Protein AF-A0A6M0CB52-F1 (afdb_monomer)

Structure (mmCIF, N/CA/C/O backbone):
data_AF-A0A6M0CB52-F1
#
_entry.id   AF-A0A6M0CB52-F1
#
loop_
_atom_site.group_PDB
_atom_site.id
_atom_site.type_symbol
_atom_site.label_atom_id
_atom_site.label_alt_id
_atom_site.label_comp_id
_atom_site.label_asym_id
_atom_site.label_entity_id
_atom_site.label_seq_id
_atom_site.pdbx_PDB_ins_code
_atom_site.Cartn_x
_atom_site.Cartn_y
_atom_site.Cartn_z
_atom_site.occupancy
_atom_site.B_iso_or_equiv
_atom_site.auth_seq_id
_atom_site.auth_comp_id
_atom_site.auth_asym_id
_atom_site.auth_atom_id
_atom_site.pdbx_PDB_model_num
ATOM 1 N N . MET A 1 1 ? 9.359 -29.214 10.554 1.00 51.44 1 MET A N 1
ATOM 2 C CA . MET A 1 1 ? 10.106 -28.777 11.755 1.00 51.44 1 MET A CA 1
ATOM 3 C C . MET A 1 1 ? 11.095 -29.861 12.142 1.00 51.44 1 MET A C 1
ATOM 5 O O . MET A 1 1 ? 10.697 -31.019 12.168 1.00 51.44 1 MET A O 1
ATOM 9 N N . PRO A 1 2 ? 12.360 -29.497 12.386 1.00 36.41 2 PRO A N 1
ATOM 10 C CA . PRO A 1 2 ? 12.958 -29.864 13.670 1.00 36.41 2 PRO A CA 1
ATOM 11 C C . PRO A 1 2 ? 13.753 -28.711 14.309 1.00 36.41 2 PRO A C 1
ATOM 13 O O . PRO A 1 2 ? 14.314 -27.859 13.624 1.00 36.41 2 PRO A O 1
ATOM 16 N N . LEU A 1 3 ? 13.776 -28.716 15.642 1.00 35.88 3 LEU A N 1
ATOM 17 C CA . LEU A 1 3 ? 14.637 -27.910 16.503 1.00 35.88 3 LEU A CA 1
ATOM 18 C C . LEU A 1 3 ? 15.949 -28.692 16.691 1.00 35.88 3 LEU A C 1
ATOM 20 O O . LEU A 1 3 ? 15.897 -29.857 17.081 1.00 35.88 3 LEU A O 1
ATOM 24 N N . LEU A 1 4 ? 17.106 -28.089 16.411 1.00 29.98 4 LEU A N 1
ATOM 25 C CA . LEU A 1 4 ? 18.412 -28.702 16.672 1.00 29.98 4 LEU A CA 1
ATOM 26 C C . LEU A 1 4 ? 19.111 -27.900 17.776 1.00 29.98 4 LEU A C 1
ATOM 28 O O . LEU A 1 4 ? 19.517 -26.763 17.550 1.00 29.98 4 LEU A O 1
ATOM 32 N N . GLN A 1 5 ? 19.227 -28.481 18.971 1.00 40.03 5 GLN A N 1
ATOM 33 C CA . GLN A 1 5 ? 20.201 -28.037 19.968 1.00 40.03 5 GLN A CA 1
ATOM 34 C C . GLN A 1 5 ? 21.553 -28.668 19.633 1.00 40.03 5 GLN A C 1
ATOM 36 O O . GLN A 1 5 ? 21.628 -29.872 19.389 1.00 40.03 5 GLN A O 1
ATOM 41 N N . LEU A 1 6 ? 22.614 -27.864 19.641 1.00 36.75 6 LEU A N 1
ATOM 42 C CA . LEU A 1 6 ? 23.997 -28.332 19.597 1.00 36.75 6 LEU A CA 1
ATOM 43 C C . LEU A 1 6 ? 24.850 -27.577 20.630 1.00 36.75 6 LEU A C 1
ATOM 45 O O . LEU A 1 6 ? 24.461 -26.480 21.044 1.00 36.75 6 LEU A O 1
ATOM 49 N N . PRO A 1 7 ? 25.977 -28.177 21.060 1.00 38.31 7 PRO A N 1
ATOM 50 C CA . PRO A 1 7 ? 26.740 -27.761 22.226 1.00 38.31 7 PRO A CA 1
ATOM 51 C C . PRO A 1 7 ? 27.642 -26.564 21.926 1.00 38.31 7 PRO A C 1
ATOM 53 O O . PRO A 1 7 ? 28.215 -26.445 20.846 1.00 38.31 7 PRO A O 1
ATOM 56 N N . ASP A 1 8 ? 27.772 -25.725 22.945 1.00 46.56 8 ASP A N 1
ATOM 57 C CA . ASP A 1 8 ? 28.920 -24.892 23.281 1.00 46.56 8 ASP A CA 1
ATOM 58 C C . ASP A 1 8 ? 29.492 -24.011 22.157 1.00 46.56 8 ASP A C 1
ATOM 60 O O . ASP A 1 8 ? 30.544 -24.257 21.571 1.00 46.56 8 ASP A O 1
ATOM 64 N N . GLY A 1 9 ? 28.846 -22.853 21.997 1.00 49.16 9 GLY A N 1
ATOM 65 C CA . GLY A 1 9 ? 29.596 -21.621 22.225 1.00 49.16 9 GLY A CA 1
ATOM 66 C C . GLY A 1 9 ? 30.082 -20.823 21.023 1.00 49.16 9 GLY A C 1
ATOM 67 O O . GLY A 1 9 ? 31.164 -20.281 21.135 1.00 49.16 9 GLY A O 1
ATOM 68 N N . TRP A 1 10 ? 29.299 -20.640 19.952 1.00 30.06 10 TRP A N 1
ATOM 69 C CA . TRP A 1 10 ? 29.433 -19.471 19.056 1.00 30.06 10 TRP A CA 1
ATOM 70 C C . TRP A 1 10 ? 28.062 -19.083 18.475 1.00 30.06 10 TRP A C 1
ATOM 72 O O . TRP A 1 10 ? 27.521 -19.770 17.612 1.00 30.06 10 TRP A O 1
ATOM 82 N N . TYR A 1 11 ? 27.484 -17.970 18.940 1.00 44.16 11 TYR A N 1
ATOM 83 C CA . TYR A 1 11 ? 26.266 -17.391 18.365 1.00 44.16 11 TYR A CA 1
ATOM 84 C C . TYR A 1 11 ? 26.632 -16.406 17.246 1.00 44.16 11 TYR A C 1
ATOM 86 O O . TYR A 1 11 ? 27.053 -15.285 17.509 1.00 44.16 11 TYR A O 1
ATOM 94 N N . SER A 1 12 ? 26.419 -16.799 15.992 1.00 37.31 12 SER A N 1
ATOM 95 C CA . SER A 1 12 ? 26.022 -15.870 14.926 1.00 37.31 12 SER A CA 1
ATOM 96 C C . SER A 1 12 ? 25.183 -16.639 13.911 1.00 37.31 12 SER A C 1
ATOM 98 O O . SER A 1 12 ? 25.670 -17.187 12.922 1.00 37.31 12 SER A O 1
ATOM 100 N N . GLY A 1 13 ? 23.895 -16.771 14.223 1.00 34.88 13 GLY A N 1
ATOM 101 C CA . GLY A 1 13 ? 22.924 -17.383 13.330 1.00 34.88 13 GLY A CA 1
ATOM 102 C C . GLY A 1 13 ? 22.550 -16.414 12.216 1.00 34.88 13 GLY A C 1
ATOM 103 O O . GLY A 1 13 ? 21.538 -15.729 12.315 1.00 34.88 13 GLY A O 1
ATOM 104 N N . HIS A 1 14 ? 23.322 -16.361 11.131 1.00 40.50 14 HIS A N 1
ATOM 105 C CA . HIS A 1 14 ? 22.800 -15.804 9.884 1.00 40.50 14 HIS A CA 1
ATOM 106 C C . HIS A 1 14 ? 21.899 -16.850 9.227 1.00 40.50 14 HIS A C 1
ATOM 108 O O . HIS A 1 14 ? 22.333 -17.692 8.439 1.00 40.50 14 HIS A O 1
ATOM 114 N N . LEU A 1 15 ? 20.616 -16.799 9.578 1.00 32.97 15 LEU A N 1
ATOM 115 C CA . LEU A 1 15 ? 19.563 -17.552 8.913 1.00 32.97 15 LEU A CA 1
ATOM 116 C C . LEU A 1 15 ? 19.430 -16.997 7.487 1.00 32.97 15 LEU A C 1
ATOM 118 O O . LEU A 1 15 ? 18.780 -15.983 7.251 1.00 32.97 15 LEU A O 1
ATOM 122 N N . THR A 1 16 ? 20.112 -17.615 6.522 1.00 39.81 16 THR A N 1
ATOM 123 C CA . THR A 1 16 ? 20.001 -17.204 5.117 1.00 39.81 16 THR A CA 1
ATOM 124 C C . THR A 1 16 ? 18.733 -17.825 4.545 1.00 39.81 16 THR A C 1
ATOM 126 O O . THR A 1 16 ? 18.764 -18.903 3.949 1.00 39.81 16 THR A O 1
ATOM 129 N N . LEU A 1 17 ? 17.595 -17.158 4.740 1.00 46.47 17 LEU A N 1
ATOM 130 C CA . LEU A 1 17 ? 16.371 -17.491 4.023 1.00 46.47 17 LEU A CA 1
ATOM 131 C C . LEU A 1 17 ? 16.601 -17.195 2.535 1.00 46.47 17 LEU A C 1
ATOM 133 O O . LEU A 1 17 ? 16.480 -16.061 2.079 1.00 46.47 17 LEU A O 1
ATOM 137 N N . ARG A 1 18 ? 16.955 -18.219 1.753 1.00 45.06 18 ARG A N 1
ATOM 138 C CA . ARG A 1 18 ? 16.982 -18.120 0.290 1.00 45.06 18 ARG A CA 1
ATOM 139 C C . ARG A 1 18 ? 15.547 -18.138 -0.232 1.00 45.06 18 ARG A C 1
ATOM 141 O O . ARG A 1 18 ? 15.071 -19.174 -0.695 1.00 45.06 18 ARG A O 1
ATOM 148 N N . GLN A 1 19 ? 14.853 -17.002 -0.168 1.00 51.06 19 GLN A N 1
ATOM 149 C CA . GLN A 1 19 ? 13.627 -16.821 -0.943 1.00 51.06 19 GLN A CA 1
ATOM 150 C C . GLN A 1 19 ? 13.994 -16.950 -2.429 1.00 51.06 19 GLN A C 1
ATOM 152 O O . GLN A 1 19 ? 14.682 -16.106 -2.994 1.00 51.06 19 GLN A O 1
ATOM 157 N N . ARG A 1 20 ? 13.602 -18.066 -3.057 1.00 53.78 20 ARG A N 1
ATOM 158 C CA . ARG A 1 20 ? 13.836 -18.317 -4.492 1.00 53.78 20 ARG A CA 1
ATOM 159 C C . ARG A 1 20 ? 12.941 -17.457 -5.395 1.00 53.78 20 ARG A C 1
ATOM 161 O O . ARG A 1 20 ? 13.192 -17.390 -6.596 1.00 53.78 20 ARG A O 1
ATOM 168 N N . LEU A 1 21 ? 11.912 -16.821 -4.834 1.00 63.56 21 LEU A N 1
ATOM 169 C CA . LEU A 1 21 ? 10.958 -15.974 -5.543 1.00 63.56 21 LEU A CA 1
ATOM 170 C C . LEU A 1 21 ? 11.166 -14.520 -5.121 1.00 63.56 21 LEU A C 1
ATOM 172 O O . LEU A 1 21 ? 11.221 -14.221 -3.932 1.00 63.56 21 LEU A O 1
ATOM 176 N N . ALA A 1 22 ? 11.2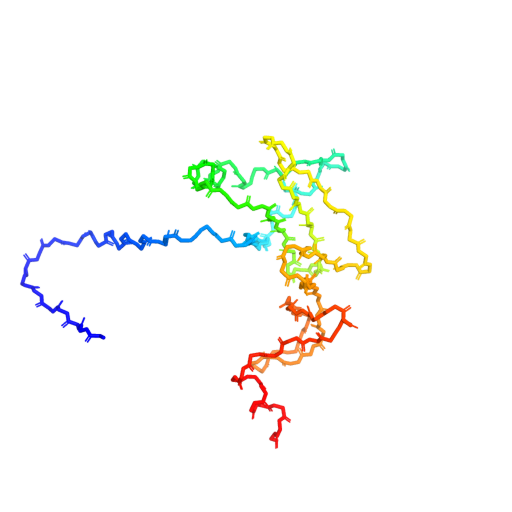94 -13.629 -6.102 1.00 71.19 22 ALA A N 1
ATOM 177 C CA . ALA A 1 22 ? 11.305 -12.200 -5.834 1.00 71.19 22 ALA A CA 1
ATOM 178 C C . ALA A 1 22 ? 9.915 -11.766 -5.345 1.00 71.19 22 ALA A C 1
ATOM 180 O O . ALA A 1 22 ? 8.918 -12.227 -5.911 1.00 71.19 22 ALA A O 1
ATOM 181 N N . PRO A 1 23 ? 9.826 -10.890 -4.332 1.00 79.38 23 PRO A N 1
ATOM 182 C CA . PRO A 1 23 ? 8.538 -10.443 -3.837 1.00 79.38 23 PRO A CA 1
ATOM 183 C C . PRO A 1 23 ? 7.798 -9.631 -4.906 1.00 79.38 23 PRO A C 1
ATOM 185 O O . PRO A 1 23 ? 8.397 -8.882 -5.684 1.00 79.38 23 PRO A O 1
ATOM 188 N N . LEU A 1 24 ? 6.472 -9.777 -4.924 1.00 83.06 24 LEU A N 1
ATOM 189 C CA . LEU A 1 24 ? 5.571 -9.040 -5.813 1.00 83.06 24 LEU A CA 1
ATOM 190 C C . LEU A 1 24 ? 5.630 -7.524 -5.562 1.00 83.06 24 LEU A C 1
ATOM 192 O O . LEU A 1 24 ? 5.608 -6.724 -6.506 1.00 83.06 24 LEU A O 1
ATOM 196 N N . ILE A 1 25 ? 5.700 -7.150 -4.285 1.00 85.44 25 ILE A N 1
ATOM 197 C CA . ILE A 1 25 ? 5.752 -5.779 -3.789 1.00 85.44 25 ILE A CA 1
ATOM 198 C C . ILE A 1 25 ? 6.611 -5.716 -2.525 1.00 85.44 25 ILE A C 1
ATOM 200 O O . ILE A 1 25 ? 6.659 -6.670 -1.750 1.00 85.44 25 ILE A O 1
ATOM 204 N N . VAL A 1 26 ? 7.269 -4.581 -2.313 1.00 84.88 26 VAL A N 1
ATOM 205 C CA . VAL A 1 26 ? 7.862 -4.202 -1.025 1.00 84.88 26 VAL A CA 1
ATOM 206 C C . VAL A 1 26 ? 7.085 -3.006 -0.479 1.00 84.88 26 VAL A C 1
ATOM 208 O O . VAL A 1 26 ? 6.820 -2.064 -1.224 1.00 84.88 26 VAL A O 1
ATOM 211 N N . ILE A 1 27 ? 6.709 -3.052 0.799 1.00 86.38 27 ILE A N 1
ATOM 212 C CA . ILE A 1 27 ? 5.971 -1.982 1.481 1.00 86.38 27 ILE A CA 1
ATOM 213 C C . ILE A 1 27 ? 6.829 -1.480 2.641 1.00 86.38 27 ILE A C 1
ATOM 215 O O . ILE A 1 27 ? 7.248 -2.272 3.485 1.00 86.38 27 ILE A O 1
ATOM 219 N N . GLU A 1 28 ? 7.100 -0.180 2.670 1.00 83.06 28 GLU A N 1
ATOM 220 C CA . GLU A 1 28 ? 7.837 0.494 3.739 1.00 83.06 28 GLU A CA 1
ATOM 221 C C . GLU A 1 28 ? 6.870 1.321 4.591 1.00 83.06 28 GLU A C 1
ATOM 223 O O . GLU A 1 28 ? 6.043 2.064 4.062 1.00 83.06 28 GLU A O 1
ATOM 228 N N . PHE A 1 29 ? 6.955 1.170 5.911 1.00 83.00 29 PHE A N 1
ATOM 229 C CA . PHE A 1 29 ? 6.128 1.902 6.867 1.00 83.00 29 PHE A CA 1
ATOM 230 C C . PHE A 1 29 ? 6.926 3.080 7.404 1.00 83.00 29 PHE A C 1
ATOM 232 O O . PHE A 1 29 ? 8.034 2.879 7.898 1.00 83.00 29 PHE A O 1
ATOM 239 N N . LEU A 1 30 ? 6.361 4.285 7.326 1.00 79.06 30 LEU A N 1
ATOM 240 C CA . LEU A 1 30 ? 6.980 5.458 7.933 1.00 79.06 30 LEU A CA 1
ATOM 241 C C . LEU A 1 30 ? 6.853 5.391 9.449 1.00 79.06 30 LEU A C 1
ATOM 243 O O . LEU A 1 30 ? 5.750 5.219 9.976 1.00 79.06 30 LEU A O 1
ATOM 247 N N . PHE A 1 31 ? 7.966 5.580 10.146 1.00 68.25 31 PHE A N 1
ATOM 248 C CA . PHE A 1 31 ? 7.936 5.827 11.579 1.00 68.25 31 PHE A CA 1
ATOM 249 C C . PHE A 1 31 ? 7.754 7.328 11.863 1.00 68.25 31 PHE A C 1
ATOM 251 O O . PHE A 1 31 ? 8.169 8.168 11.054 1.00 68.25 31 PHE A O 1
ATOM 258 N N . PRO A 1 32 ? 7.143 7.697 13.006 1.00 64.50 32 PRO A N 1
ATOM 259 C CA . PRO A 1 32 ? 6.992 9.097 13.397 1.00 64.50 32 PRO A CA 1
ATOM 260 C C . PRO A 1 32 ? 8.331 9.846 13.331 1.00 64.50 32 PRO A C 1
ATOM 262 O O . PRO A 1 32 ? 9.326 9.391 13.899 1.00 64.50 32 PRO A O 1
ATOM 265 N N . GLY A 1 33 ? 8.368 10.984 12.631 1.00 61.25 33 GLY A N 1
ATOM 266 C CA . GLY A 1 33 ? 9.591 11.767 12.415 1.00 61.25 33 GLY A CA 1
ATOM 267 C C . GLY A 1 33 ? 10.365 11.449 11.126 1.00 61.25 33 GLY A C 1
ATOM 268 O O . GLY A 1 33 ? 11.216 12.247 10.730 1.00 61.25 33 GLY A O 1
ATOM 269 N N . GLU A 1 34 ? 10.052 10.361 10.413 1.00 61.06 34 GLU A N 1
ATOM 270 C CA . GLU A 1 34 ? 10.599 10.087 9.068 1.00 61.06 34 GLU A CA 1
ATOM 271 C C . GLU A 1 34 ? 9.822 10.805 7.949 1.00 61.06 34 GLU A C 1
ATOM 273 O O . GLU A 1 34 ? 10.315 10.946 6.824 1.00 61.06 34 GLU A O 1
ATOM 278 N N . GLU A 1 35 ? 8.634 11.324 8.275 1.00 56.34 35 GLU A N 1
ATOM 279 C CA . GLU A 1 35 ? 7.698 11.987 7.357 1.00 56.34 35 GLU A CA 1
ATOM 280 C C . GLU A 1 35 ? 8.373 13.139 6.591 1.00 56.34 35 GLU A C 1
ATOM 282 O O . GLU A 1 35 ? 8.273 13.246 5.365 1.00 56.34 35 GLU A O 1
ATOM 287 N N . TYR A 1 36 ? 9.157 13.953 7.305 1.00 47.88 36 TYR A N 1
ATOM 288 C CA . TYR A 1 36 ? 9.850 15.117 6.752 1.00 47.88 36 TYR A CA 1
ATOM 289 C C . TYR A 1 36 ? 11.074 14.768 5.896 1.00 47.88 36 TYR A C 1
ATOM 291 O O . TYR A 1 36 ? 11.484 15.575 5.063 1.00 47.88 36 TYR A O 1
ATOM 299 N N . SER A 1 37 ? 11.682 13.594 6.053 1.00 53.88 37 SER A N 1
ATOM 300 C CA . SER A 1 37 ? 12.862 13.239 5.251 1.00 53.88 37 SER A CA 1
ATOM 301 C C . SER A 1 37 ? 12.469 12.636 3.900 1.00 53.88 37 SER A C 1
ATOM 303 O O . SER A 1 37 ? 13.189 12.795 2.912 1.00 53.88 37 SER A O 1
ATOM 305 N N . LEU A 1 38 ? 11.301 11.983 3.841 1.00 52.19 38 LEU A N 1
ATOM 306 C CA . LEU A 1 38 ? 10.849 11.180 2.702 1.00 52.19 38 LEU A CA 1
ATOM 307 C C . LEU A 1 38 ? 9.819 11.878 1.801 1.00 52.19 38 LEU A C 1
ATOM 309 O O . LEU A 1 38 ? 9.815 11.623 0.594 1.00 52.19 38 LEU A O 1
ATOM 313 N N . LEU A 1 39 ? 8.989 12.775 2.349 1.00 53.81 39 LEU A N 1
ATOM 314 C CA . LEU A 1 39 ? 7.890 13.426 1.614 1.00 53.81 39 LEU A CA 1
ATOM 315 C C . LEU A 1 39 ? 8.163 14.894 1.236 1.00 53.81 39 LEU A C 1
ATOM 317 O O . LEU A 1 39 ? 7.487 15.442 0.368 1.00 53.81 39 LEU A O 1
ATOM 321 N N . SER A 1 40 ? 9.192 15.527 1.807 1.00 48.09 40 SER A N 1
ATOM 322 C CA . SER A 1 40 ? 9.446 16.977 1.682 1.00 48.09 40 SER A CA 1
ATOM 323 C C . SER A 1 40 ? 9.978 17.473 0.333 1.00 48.09 40 SER A C 1
ATOM 325 O O . SER A 1 40 ? 10.405 18.625 0.241 1.00 48.09 40 SER A O 1
ATOM 327 N N . LYS A 1 41 ? 9.971 16.668 -0.737 1.00 52.19 41 LYS A N 1
ATOM 328 C CA . LYS A 1 41 ? 10.184 17.215 -2.089 1.00 52.19 41 LYS A CA 1
ATOM 329 C C . LYS A 1 41 ? 8.914 17.019 -2.915 1.00 52.19 41 LYS A C 1
ATOM 331 O O . LYS A 1 41 ? 8.672 15.911 -3.391 1.00 52.19 41 LYS A O 1
ATOM 336 N N . PRO A 1 42 ? 8.130 18.087 -3.154 1.00 42.16 42 PRO A N 1
ATOM 337 C CA . PRO A 1 42 ? 6.852 17.992 -3.863 1.00 42.16 42 PRO A CA 1
ATOM 338 C C . PRO A 1 42 ? 6.971 17.446 -5.301 1.00 42.16 42 PRO A C 1
ATOM 340 O O . PRO A 1 42 ? 5.996 16.942 -5.839 1.00 42.16 42 PRO A O 1
ATOM 343 N N . ASN A 1 43 ? 8.176 17.437 -5.890 1.00 47.09 43 ASN A N 1
ATOM 344 C CA . ASN A 1 43 ? 8.460 16.875 -7.220 1.00 47.09 43 ASN A CA 1
ATOM 345 C C . ASN A 1 43 ? 9.255 15.559 -7.199 1.00 47.09 43 ASN A C 1
ATOM 347 O O . ASN A 1 43 ? 9.913 15.206 -8.184 1.00 47.09 43 ASN A O 1
ATOM 351 N N . GLN A 1 44 ? 9.255 14.817 -6.089 1.00 54.53 44 GLN A N 1
ATOM 352 C CA . GLN A 1 44 ? 10.006 13.570 -6.043 1.00 54.53 44 GLN A CA 1
ATOM 353 C C . GLN A 1 44 ? 9.308 12.414 -6.752 1.00 54.53 44 GLN A C 1
ATOM 355 O O . GLN A 1 44 ? 8.490 11.684 -6.200 1.00 54.53 44 GLN A O 1
ATOM 360 N N . GLN A 1 45 ? 9.745 12.194 -7.987 1.00 52.31 45 GLN A N 1
ATOM 361 C CA . GLN A 1 45 ? 9.427 11.008 -8.784 1.00 52.31 45 GLN A CA 1
ATOM 362 C C . GLN A 1 45 ? 10.104 9.733 -8.249 1.00 52.31 45 GLN A C 1
ATOM 364 O O . GLN A 1 45 ? 9.828 8.639 -8.730 1.00 52.31 45 GLN A O 1
ATOM 369 N N . GLN A 1 46 ? 11.005 9.873 -7.270 1.00 54.78 46 GLN A N 1
ATOM 370 C CA . GLN A 1 46 ? 11.800 8.797 -6.686 1.00 54.78 46 GLN A CA 1
ATOM 371 C C . GLN A 1 46 ? 11.770 8.894 -5.160 1.00 54.78 46 GLN A C 1
ATOM 373 O O . GLN A 1 46 ? 11.878 10.006 -4.638 1.00 54.78 46 GLN A O 1
ATOM 378 N N . PRO A 1 47 ? 11.698 7.772 -4.436 1.00 52.75 47 PRO A N 1
ATOM 379 C CA . PRO A 1 47 ? 11.670 7.791 -2.974 1.00 52.75 47 PRO A CA 1
ATOM 380 C C . PRO A 1 47 ? 12.975 8.376 -2.379 1.00 52.75 47 PRO A C 1
ATOM 382 O O . PRO A 1 47 ? 14.068 8.077 -2.876 1.00 52.75 47 PRO A O 1
ATOM 385 N N . VAL A 1 48 ? 12.879 9.260 -1.363 1.00 49.62 48 VAL A N 1
ATOM 386 C CA . VAL A 1 48 ? 14.061 9.775 -0.623 1.00 49.62 48 VAL A CA 1
ATOM 387 C C . VAL A 1 48 ? 14.571 8.710 0.351 1.00 49.62 48 VAL A C 1
ATOM 389 O O . VAL A 1 48 ? 14.017 7.640 0.541 1.00 49.62 48 VAL A O 1
ATOM 392 N N . VAL A 1 49 ? 15.698 9.036 0.942 1.00 48.28 49 VAL A N 1
ATOM 393 C CA . VAL A 1 49 ? 16.659 8.287 1.729 1.00 48.28 49 VAL A CA 1
ATOM 394 C C . VAL A 1 49 ? 16.114 7.773 3.078 1.00 48.28 49 VAL A C 1
ATOM 396 O O . VAL A 1 49 ? 16.415 8.313 4.128 1.00 48.28 49 VAL A O 1
ATOM 399 N N . GLY A 1 50 ? 15.353 6.686 3.029 1.00 46.00 50 GLY A N 1
ATOM 400 C CA . GLY A 1 50 ? 15.575 5.421 3.769 1.00 46.00 50 GLY A CA 1
ATOM 401 C C . GLY A 1 50 ? 15.911 4.293 2.776 1.00 46.00 50 GLY A C 1
ATOM 402 O O . GLY A 1 50 ? 16.659 3.344 3.033 1.00 46.00 50 GLY A O 1
ATOM 403 N N . VAL A 1 51 ? 15.515 4.555 1.528 1.00 46.56 51 VAL A N 1
ATOM 404 C CA . VAL A 1 51 ? 15.738 3.765 0.338 1.00 46.56 51 VAL A CA 1
ATOM 405 C C . VAL A 1 51 ? 17.200 3.549 -0.015 1.00 46.56 51 VAL A C 1
ATOM 407 O O . VAL A 1 51 ? 17.429 2.595 -0.702 1.00 46.56 51 VAL A O 1
ATOM 410 N N . GLN A 1 52 ? 18.244 4.272 0.404 1.00 44.75 52 GLN A N 1
ATOM 411 C CA . GLN A 1 52 ? 19.605 3.898 -0.069 1.00 44.75 52 GLN A CA 1
ATOM 412 C C . GLN A 1 52 ? 20.136 2.589 0.547 1.00 44.75 52 GLN A C 1
ATOM 414 O O . GLN A 1 52 ? 20.829 1.827 -0.132 1.00 44.75 52 GLN A O 1
ATOM 419 N N . THR A 1 53 ? 19.765 2.287 1.793 1.00 44.59 53 THR A N 1
ATOM 420 C CA . THR A 1 53 ? 20.094 1.015 2.459 1.00 44.59 53 THR A CA 1
ATOM 421 C C . THR A 1 53 ? 19.223 -0.112 1.909 1.00 44.59 53 THR A C 1
ATOM 423 O O . THR A 1 53 ? 19.740 -1.149 1.501 1.00 44.59 53 THR A O 1
ATOM 426 N N . VAL A 1 54 ? 17.919 0.137 1.771 1.00 48.22 54 VAL A N 1
ATOM 427 C CA . VAL A 1 54 ? 16.945 -0.776 1.149 1.00 48.22 54 VAL A CA 1
ATOM 428 C C . VAL A 1 54 ? 17.284 -0.999 -0.332 1.00 48.22 54 VAL A C 1
ATOM 430 O O . VAL A 1 54 ? 17.377 -2.122 -0.783 1.00 48.22 54 VAL A O 1
ATOM 433 N N . LYS A 1 55 ? 17.620 0.029 -1.101 1.00 47.31 55 LYS A N 1
ATOM 434 C CA . LYS A 1 55 ? 18.047 -0.018 -2.510 1.00 47.31 55 LYS A CA 1
ATOM 435 C C . LYS A 1 55 ? 19.371 -0.747 -2.664 1.00 47.31 55 LYS A C 1
ATOM 437 O O . LYS A 1 55 ? 19.463 -1.534 -3.587 1.00 47.31 55 LYS A O 1
ATOM 442 N N . LYS A 1 56 ? 20.352 -0.617 -1.762 1.00 51.03 56 LYS A N 1
ATOM 443 C CA . LYS A 1 56 ? 21.525 -1.519 -1.766 1.00 51.03 56 LYS A CA 1
ATOM 444 C C . LYS A 1 56 ? 21.143 -2.983 -1.506 1.00 51.03 56 LYS A C 1
ATOM 446 O O . LYS A 1 56 ? 21.739 -3.871 -2.109 1.00 51.03 56 LYS A O 1
ATOM 451 N N . ILE A 1 57 ? 20.160 -3.230 -0.638 1.00 50.31 57 ILE A N 1
ATOM 452 C CA . ILE A 1 57 ? 19.679 -4.575 -0.281 1.00 50.31 57 ILE A CA 1
ATOM 453 C C . ILE A 1 57 ? 18.754 -5.177 -1.359 1.00 50.31 57 ILE A C 1
ATOM 455 O O . ILE A 1 57 ? 18.767 -6.386 -1.544 1.00 50.31 57 ILE A O 1
ATOM 459 N N . TYR A 1 58 ? 17.995 -4.368 -2.105 1.00 50.81 58 TYR A N 1
ATOM 460 C CA . TYR A 1 58 ? 16.990 -4.810 -3.082 1.00 50.81 58 TYR A CA 1
ATOM 461 C C . TYR A 1 58 ? 17.386 -4.560 -4.545 1.00 50.81 58 TYR A C 1
ATOM 463 O O . TYR A 1 58 ? 16.841 -5.219 -5.421 1.00 50.81 58 TYR A O 1
ATOM 471 N N . GLN A 1 59 ? 18.373 -3.708 -4.859 1.00 47.28 59 GLN A N 1
ATOM 472 C CA . GLN A 1 59 ? 19.002 -3.696 -6.196 1.00 47.28 59 GLN A CA 1
ATOM 473 C C . GLN A 1 59 ? 19.694 -5.029 -6.499 1.00 47.28 59 GLN A C 1
ATOM 475 O O . GLN A 1 59 ? 19.825 -5.401 -7.661 1.00 47.28 59 GLN A O 1
ATOM 480 N N . SER A 1 60 ? 20.115 -5.757 -5.462 1.00 51.34 60 SER A N 1
ATOM 481 C CA . SER A 1 60 ? 20.647 -7.117 -5.563 1.00 51.34 60 SER A CA 1
ATOM 482 C C . SER A 1 60 ? 19.561 -8.202 -5.540 1.00 51.34 60 SER A C 1
ATOM 484 O O . SER A 1 60 ? 19.887 -9.371 -5.743 1.00 51.34 60 SER A O 1
ATOM 486 N N . VAL A 1 61 ? 18.282 -7.837 -5.351 1.00 54.97 61 VAL A N 1
ATOM 487 C CA . VAL A 1 61 ? 17.125 -8.734 -5.487 1.00 54.97 61 VAL A CA 1
ATOM 488 C C . VAL A 1 61 ? 16.532 -8.527 -6.882 1.00 54.97 61 VAL A C 1
ATOM 490 O O . VAL A 1 61 ? 15.707 -7.633 -7.092 1.00 54.97 61 VAL A O 1
ATOM 493 N N . PRO A 1 62 ? 16.944 -9.319 -7.884 1.00 54.72 62 PRO A N 1
ATOM 494 C CA . PRO A 1 62 ? 16.386 -9.190 -9.216 1.00 54.72 62 PRO A CA 1
ATOM 495 C C . PRO A 1 62 ? 14.876 -9.456 -9.140 1.00 54.72 62 PRO A C 1
ATOM 497 O O . PRO A 1 62 ? 14.482 -10.549 -8.741 1.00 54.72 62 PRO A O 1
ATOM 500 N N . ARG A 1 63 ? 14.059 -8.495 -9.608 1.00 70.19 63 ARG A N 1
ATOM 501 C CA . ARG A 1 63 ? 12.635 -8.626 -10.024 1.00 70.19 63 ARG A CA 1
ATOM 502 C C . ARG A 1 63 ? 11.536 -8.030 -9.124 1.00 70.19 63 ARG A C 1
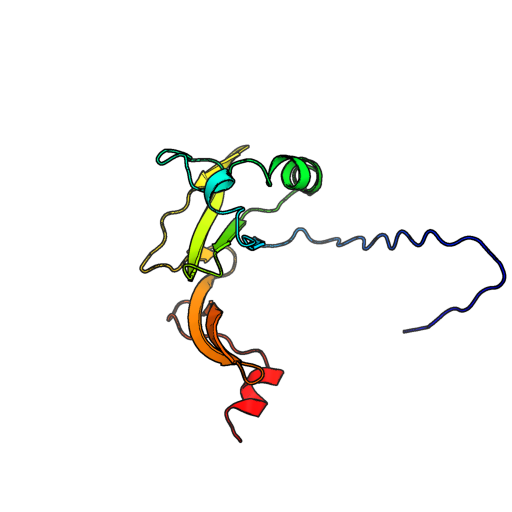ATOM 504 O O . ARG A 1 63 ? 10.370 -8.246 -9.451 1.00 70.19 63 ARG A O 1
ATOM 511 N N . VAL A 1 64 ? 11.825 -7.233 -8.091 1.00 76.44 64 VAL A N 1
ATOM 512 C CA . VAL A 1 64 ? 10.744 -6.472 -7.419 1.00 76.44 64 VAL A CA 1
ATOM 513 C C . VAL A 1 64 ? 10.216 -5.390 -8.363 1.00 76.44 64 VAL A C 1
ATOM 515 O O . VAL A 1 64 ? 10.966 -4.511 -8.783 1.00 76.44 64 VAL A O 1
ATOM 518 N N . ARG A 1 65 ? 8.931 -5.465 -8.728 1.00 84.62 65 ARG A N 1
ATOM 519 C CA . ARG A 1 65 ? 8.316 -4.542 -9.701 1.00 84.62 65 ARG A CA 1
ATOM 520 C C . ARG A 1 65 ? 7.497 -3.432 -9.061 1.00 84.62 65 ARG A C 1
ATOM 522 O O . ARG A 1 65 ? 7.349 -2.386 -9.685 1.00 84.62 65 ARG A O 1
ATOM 529 N N . ASN A 1 66 ? 6.986 -3.646 -7.853 1.00 86.50 66 ASN A N 1
ATOM 530 C CA . ASN A 1 66 ? 6.135 -2.694 -7.151 1.00 86.50 66 ASN A CA 1
ATOM 531 C C . ASN A 1 66 ? 6.768 -2.327 -5.811 1.00 86.50 66 ASN A C 1
ATOM 533 O O . ASN A 1 66 ? 7.355 -3.174 -5.138 1.00 86.50 66 ASN A O 1
ATOM 537 N N . TYR A 1 67 ? 6.638 -1.067 -5.429 1.00 86.00 67 TYR A N 1
ATOM 538 C CA . TYR A 1 67 ? 7.108 -0.559 -4.152 1.00 86.00 67 TYR A CA 1
ATOM 539 C C . TYR A 1 67 ? 6.086 0.443 -3.624 1.00 86.00 67 TYR A C 1
ATOM 541 O O . TYR A 1 67 ? 5.575 1.255 -4.395 1.00 86.00 67 TYR A O 1
ATOM 549 N N . ALA A 1 68 ? 5.773 0.380 -2.337 1.00 87.69 68 ALA A N 1
ATOM 550 C CA . ALA A 1 68 ? 4.858 1.310 -1.698 1.00 87.69 68 ALA A CA 1
ATOM 551 C C . ALA A 1 68 ? 5.451 1.845 -0.397 1.00 87.69 68 ALA A C 1
ATOM 553 O O . ALA A 1 68 ? 6.177 1.144 0.303 1.00 87.69 68 ALA A O 1
ATOM 554 N N . ILE A 1 69 ? 5.108 3.085 -0.078 1.00 85.12 69 ILE A N 1
ATOM 555 C CA . ILE A 1 69 ? 5.348 3.691 1.229 1.00 85.12 69 ILE A CA 1
ATOM 556 C C . ILE A 1 69 ? 3.980 3.935 1.853 1.00 85.12 69 ILE A C 1
ATOM 558 O O . ILE A 1 69 ? 3.108 4.497 1.190 1.00 85.12 69 ILE A O 1
ATOM 562 N N . PHE A 1 70 ? 3.797 3.527 3.102 1.00 86.31 70 PHE A N 1
ATOM 563 C CA . PHE A 1 70 ? 2.590 3.798 3.870 1.00 86.31 70 PHE A CA 1
ATOM 564 C C . PHE A 1 70 ? 2.924 4.648 5.091 1.00 86.31 70 PHE A C 1
ATOM 566 O O . PHE A 1 70 ? 3.827 4.319 5.863 1.00 86.31 70 PHE A O 1
ATOM 573 N N . ASN A 1 71 ? 2.178 5.733 5.274 1.00 86.00 71 ASN A N 1
ATOM 574 C CA . ASN A 1 71 ? 2.250 6.554 6.469 1.00 86.00 71 ASN A CA 1
ATOM 575 C C . ASN A 1 71 ? 1.136 6.133 7.445 1.00 86.00 71 ASN A C 1
ATOM 577 O O . ASN A 1 71 ? -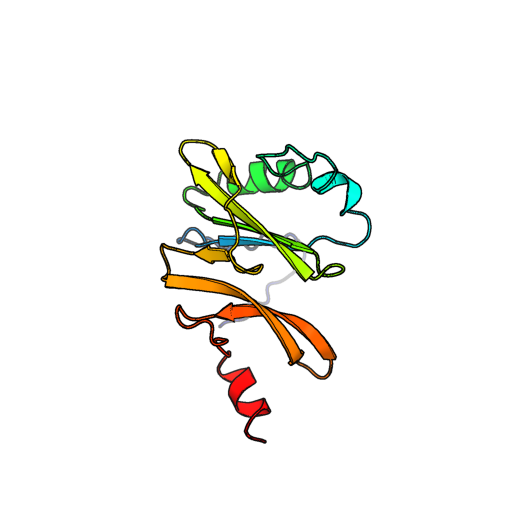0.023 6.458 7.201 1.00 86.00 71 ASN A O 1
ATOM 581 N N . PRO A 1 72 ? 1.440 5.447 8.561 1.00 84.19 72 PRO A N 1
ATOM 582 C CA . PRO A 1 72 ? 0.425 5.032 9.527 1.00 84.19 72 PRO A CA 1
ATOM 583 C C . PRO A 1 72 ? -0.153 6.194 10.354 1.00 84.19 72 PRO A C 1
ATOM 585 O O . PRO A 1 72 ? -1.136 5.984 11.062 1.00 84.19 72 PRO A O 1
ATOM 588 N N . THR A 1 73 ? 0.441 7.391 10.305 1.00 84.44 73 THR A N 1
ATOM 589 C CA . THR A 1 73 ? -0.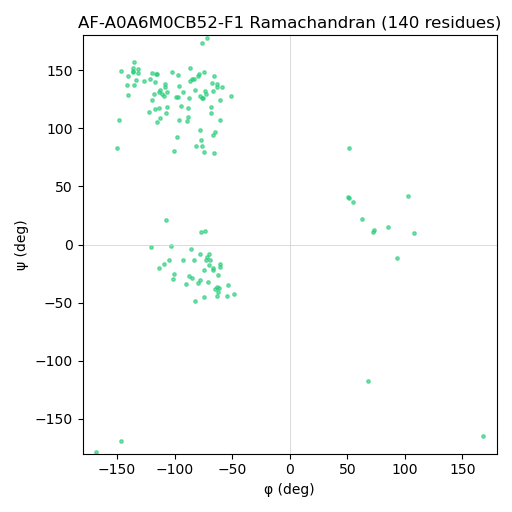081 8.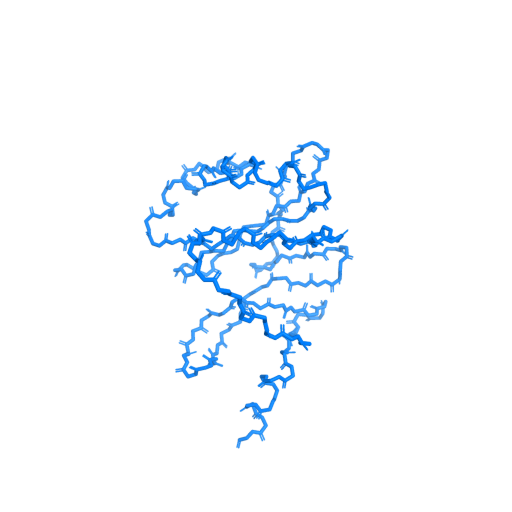601 10.958 1.00 84.44 73 THR A CA 1
ATOM 590 C C . THR A 1 73 ? -1.153 9.263 10.091 1.00 84.44 73 THR A C 1
ATOM 592 O O . THR A 1 73 ? -2.232 9.581 10.586 1.00 84.44 73 THR A O 1
ATOM 595 N N . THR A 1 74 ? -0.877 9.457 8.794 1.00 87.31 74 THR A N 1
ATOM 596 C CA . THR A 1 74 ? -1.807 10.122 7.854 1.00 87.31 74 THR A CA 1
ATOM 597 C C . THR A 1 74 ? -2.715 9.149 7.101 1.00 87.31 74 THR A C 1
ATOM 599 O O . THR A 1 74 ? -3.714 9.564 6.523 1.00 87.31 74 THR A O 1
ATOM 602 N N . ASN A 1 75 ? -2.406 7.852 7.142 1.00 89.94 75 ASN A N 1
ATOM 603 C CA . ASN A 1 75 ? -3.024 6.778 6.358 1.00 89.94 75 ASN A CA 1
ATOM 604 C C . ASN A 1 75 ? -2.841 6.920 4.838 1.00 89.94 75 ASN A C 1
ATOM 606 O O . ASN A 1 75 ? -3.602 6.345 4.060 1.00 89.94 75 ASN A O 1
ATOM 610 N N . GLU A 1 76 ? -1.825 7.663 4.405 1.00 89.62 76 GLU A N 1
ATOM 611 C CA . GLU A 1 76 ? -1.525 7.864 2.990 1.00 89.62 76 GLU A CA 1
ATOM 612 C C . GLU A 1 76 ? -0.638 6.747 2.436 1.00 89.62 76 GLU A C 1
ATOM 614 O O . GLU A 1 76 ? 0.313 6.290 3.079 1.00 89.62 76 GLU A O 1
ATOM 619 N N . ILE A 1 77 ? -0.933 6.339 1.202 1.00 90.75 77 ILE A N 1
ATOM 620 C CA . ILE A 1 77 ? -0.128 5.396 0.428 1.00 90.75 77 ILE A CA 1
ATOM 621 C C . ILE A 1 77 ? 0.565 6.168 -0.697 1.00 90.75 77 ILE A C 1
ATOM 623 O O . ILE A 1 77 ? -0.053 6.947 -1.421 1.00 90.75 77 ILE A O 1
ATOM 627 N N . HIS A 1 78 ? 1.850 5.901 -0.900 1.00 88.50 78 HIS A N 1
ATOM 628 C CA . HIS A 1 78 ? 2.584 6.329 -2.085 1.00 88.50 78 HIS A CA 1
ATOM 629 C C . HIS A 1 78 ? 3.057 5.105 -2.856 1.00 88.50 78 HIS A C 1
ATOM 631 O O . HIS A 1 78 ? 3.864 4.324 -2.356 1.00 88.50 78 HIS A O 1
ATOM 637 N N . GLY A 1 79 ? 2.564 4.944 -4.081 1.00 88.69 79 GLY A N 1
ATOM 638 C CA . GLY A 1 79 ? 2.899 3.818 -4.942 1.00 88.69 79 GLY A CA 1
ATOM 639 C C . GLY A 1 79 ? 3.997 4.139 -5.946 1.00 88.69 79 GLY A C 1
ATOM 640 O O . GLY A 1 79 ? 4.080 5.245 -6.482 1.00 88.69 79 GLY A O 1
ATOM 641 N N . PHE A 1 80 ? 4.817 3.140 -6.249 1.00 86.19 80 PHE A N 1
ATOM 642 C CA . PHE A 1 80 ? 5.871 3.208 -7.248 1.00 86.19 80 PHE A CA 1
ATOM 643 C C . PHE A 1 80 ? 5.957 1.893 -8.029 1.00 86.19 80 PHE A C 1
ATOM 645 O O . PHE A 1 80 ? 5.799 0.805 -7.472 1.00 86.19 80 PHE A O 1
ATOM 652 N N . ARG A 1 81 ? 6.279 1.979 -9.322 1.00 86.38 81 ARG A N 1
ATOM 653 C CA . ARG A 1 81 ? 6.542 0.813 -10.178 1.00 86.38 81 ARG A CA 1
ATOM 654 C C . ARG A 1 81 ? 7.893 0.942 -10.863 1.00 86.38 81 ARG A C 1
ATOM 656 O O . ARG A 1 81 ? 8.274 2.028 -11.292 1.00 86.38 81 ARG A O 1
ATOM 663 N N . LEU A 1 82 ? 8.611 -0.169 -10.975 1.00 82.38 82 LEU A N 1
ATOM 664 C CA . LEU A 1 82 ? 9.855 -0.240 -11.729 1.00 82.38 82 LEU A CA 1
ATOM 665 C C . LEU A 1 82 ? 9.554 -0.094 -13.230 1.00 82.38 82 LEU A C 1
ATOM 667 O O . LEU A 1 82 ? 8.915 -0.964 -13.824 1.00 82.38 82 LEU A O 1
ATOM 671 N N . GLY A 1 83 ? 10.013 1.005 -13.831 1.00 79.81 83 GLY A N 1
ATOM 672 C CA . GLY A 1 83 ? 9.949 1.277 -15.265 1.00 79.81 83 GLY A CA 1
ATOM 673 C C . GLY A 1 83 ? 11.354 1.509 -15.812 1.00 79.81 83 GLY A C 1
ATOM 674 O O . GLY A 1 83 ? 12.010 2.482 -15.441 1.00 79.81 83 GLY A O 1
ATOM 675 N N . GLY A 1 84 ? 11.827 0.607 -16.675 1.00 78.94 84 GLY A N 1
ATOM 676 C CA . GLY A 1 84 ? 13.229 0.583 -17.096 1.00 78.94 84 GLY A CA 1
ATOM 677 C C . GLY A 1 84 ? 14.141 0.190 -15.932 1.00 78.94 84 GLY A C 1
ATOM 678 O O . GLY A 1 84 ? 14.027 -0.912 -15.398 1.00 78.94 84 GLY A O 1
ATOM 679 N N . ASP A 1 85 ? 15.027 1.097 -15.531 1.00 74.25 85 ASP A N 1
ATOM 680 C CA . ASP A 1 85 ? 16.023 0.916 -14.468 1.00 74.25 85 ASP A CA 1
ATOM 681 C C . ASP A 1 85 ? 15.649 1.612 -13.144 1.00 74.25 85 ASP A C 1
ATOM 683 O O . ASP A 1 85 ? 16.391 1.532 -12.159 1.00 74.2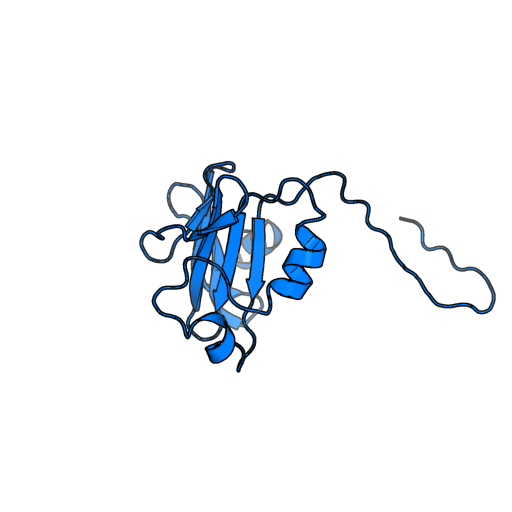5 85 ASP A O 1
ATOM 687 N N . ARG A 1 86 ? 14.510 2.319 -13.098 1.00 73.06 86 ARG A N 1
ATOM 688 C CA . ARG A 1 86 ? 14.128 3.170 -11.962 1.00 73.06 86 ARG A CA 1
ATOM 689 C C . ARG A 1 86 ? 12.669 3.002 -11.575 1.00 73.06 86 ARG A C 1
ATOM 691 O O . ARG A 1 86 ? 11.798 2.752 -12.402 1.00 73.06 86 ARG A O 1
ATOM 698 N N . PHE A 1 87 ? 12.403 3.175 -10.285 1.00 80.06 87 PHE A N 1
ATOM 699 C CA . PHE A 1 87 ? 11.044 3.293 -9.779 1.00 80.06 87 PHE A CA 1
ATOM 700 C C . PHE A 1 87 ? 10.465 4.656 -10.151 1.00 80.06 87 PHE A C 1
ATOM 702 O O . PHE A 1 87 ? 11.111 5.684 -9.942 1.00 80.06 87 PHE A O 1
ATOM 709 N N . GLN A 1 88 ? 9.253 4.635 -10.688 1.00 82.44 88 GLN A N 1
ATOM 710 C CA . GLN A 1 88 ? 8.465 5.804 -11.056 1.00 82.44 88 GLN A CA 1
ATOM 711 C C . GLN A 1 88 ? 7.202 5.819 -10.200 1.00 82.44 88 GLN A C 1
ATOM 713 O O . GLN A 1 88 ? 6.618 4.760 -9.949 1.00 82.44 88 GLN A O 1
ATOM 718 N N . ARG A 1 89 ? 6.790 7.003 -9.738 1.00 85.25 89 ARG A N 1
ATOM 719 C CA . ARG A 1 89 ? 5.551 7.165 -8.970 1.00 85.25 89 ARG A CA 1
ATOM 720 C C . ARG A 1 89 ? 4.356 6.678 -9.799 1.00 85.25 89 ARG A C 1
ATOM 722 O O . ARG A 1 89 ? 4.255 6.975 -10.986 1.00 85.25 89 ARG A O 1
ATOM 729 N N . LYS A 1 90 ? 3.473 5.919 -9.158 1.00 89.19 90 LYS A N 1
ATOM 730 C CA . LYS A 1 90 ? 2.168 5.525 -9.684 1.00 89.19 90 LYS A CA 1
ATOM 731 C C . LYS A 1 90 ? 1.116 6.494 -9.150 1.00 89.19 90 LYS A C 1
ATOM 733 O O . LYS A 1 90 ? 1.139 6.828 -7.969 1.00 89.19 90 LYS A O 1
ATOM 738 N N . GLU A 1 91 ? 0.219 6.921 -10.029 1.00 88.56 91 GLU A N 1
ATOM 739 C CA . GLU A 1 91 ? -1.032 7.571 -9.637 1.00 88.56 91 GLU A CA 1
ATOM 740 C C . GLU A 1 91 ? -1.879 6.571 -8.844 1.00 88.56 91 GLU A C 1
ATOM 742 O O . GLU A 1 91 ? -1.936 5.386 -9.192 1.00 88.56 91 GLU A O 1
ATOM 747 N N . LEU A 1 92 ? -2.497 7.046 -7.767 1.00 91.94 92 LEU A N 1
ATOM 748 C CA . LEU A 1 92 ? -3.463 6.283 -6.986 1.00 91.94 92 LEU A CA 1
ATOM 749 C C . LEU A 1 92 ? -4.864 6.765 -7.351 1.00 91.94 92 LEU A C 1
ATOM 751 O O . LEU A 1 92 ? -5.067 7.943 -7.633 1.00 91.94 92 LEU A O 1
ATOM 755 N N . THR A 1 93 ? -5.834 5.863 -7.302 1.00 92.88 93 THR A N 1
ATOM 756 C CA . THR A 1 93 ? -7.252 6.195 -7.481 1.00 92.88 93 THR A CA 1
ATOM 757 C C . THR A 1 93 ? -7.917 6.096 -6.120 1.00 92.88 93 THR A C 1
ATOM 759 O O . THR A 1 93 ? -7.858 5.040 -5.501 1.00 92.88 93 THR A O 1
ATOM 762 N N . ASP A 1 94 ? -8.465 7.198 -5.610 1.00 91.38 94 ASP A N 1
ATOM 763 C CA . ASP A 1 94 ? -9.103 7.268 -4.285 1.00 91.38 94 ASP A CA 1
ATOM 764 C C . ASP A 1 94 ? -8.235 6.708 -3.142 1.00 91.38 94 ASP A C 1
ATOM 766 O O . ASP A 1 94 ? -8.694 5.977 -2.268 1.00 91.38 94 ASP A O 1
ATOM 770 N N . GLY A 1 95 ? -6.931 7.009 -3.174 1.00 91.56 95 GLY A N 1
ATOM 771 C CA . GLY A 1 95 ? -5.972 6.515 -2.178 1.00 91.56 95 GLY A CA 1
ATOM 772 C C . GLY A 1 95 ? -5.642 5.023 -2.301 1.00 91.56 95 GLY A C 1
ATOM 773 O O . GLY A 1 95 ? -4.989 4.470 -1.419 1.00 91.56 95 GLY A O 1
ATOM 774 N N . ARG A 1 96 ? -6.048 4.369 -3.394 1.00 94.81 96 ARG A N 1
ATOM 775 C CA . ARG A 1 96 ? -5.809 2.950 -3.668 1.00 94.81 96 ARG A CA 1
ATOM 776 C C . ARG A 1 96 ? -4.773 2.757 -4.771 1.00 94.81 96 ARG A C 1
ATOM 778 O O . ARG A 1 96 ? -4.777 3.445 -5.794 1.00 94.81 96 ARG A O 1
ATOM 785 N N . LEU A 1 97 ? -3.882 1.792 -4.564 1.00 94.88 97 LEU A N 1
ATOM 786 C CA . LEU A 1 97 ? -2.804 1.427 -5.477 1.00 94.88 97 LEU A CA 1
ATOM 787 C C . LEU A 1 97 ? -3.106 0.087 -6.154 1.00 94.88 97 LEU A C 1
ATOM 789 O O . LEU A 1 97 ? -3.066 -0.961 -5.515 1.00 94.88 97 LEU A O 1
ATOM 793 N N . LEU A 1 98 ? -3.331 0.110 -7.468 1.00 94.88 98 LEU A N 1
ATOM 794 C CA . LEU A 1 98 ? -3.499 -1.105 -8.265 1.00 94.88 98 LEU A CA 1
ATOM 795 C C . LEU A 1 98 ? -2.155 -1.806 -8.518 1.00 94.88 98 LEU A C 1
ATOM 797 O O . LEU A 1 98 ? -1.222 -1.229 -9.089 1.00 94.88 98 LEU A O 1
ATOM 801 N N . ILE A 1 99 ? -2.089 -3.089 -8.173 1.00 92.81 99 ILE A N 1
ATOM 802 C CA . ILE A 1 99 ? -0.985 -3.999 -8.475 1.00 92.81 99 ILE A CA 1
ATOM 803 C C . ILE A 1 99 ? -1.379 -4.865 -9.674 1.00 92.81 99 ILE A C 1
ATOM 805 O O . ILE A 1 99 ? -1.771 -6.018 -9.534 1.00 92.81 99 ILE A O 1
ATOM 809 N N . GLU A 1 100 ? -1.240 -4.297 -10.875 1.00 88.06 100 GLU A N 1
ATOM 810 C CA . GLU A 1 100 ? -1.710 -4.891 -12.143 1.00 88.06 100 GLU A CA 1
ATOM 811 C C . GLU A 1 100 ? -1.311 -6.363 -12.334 1.00 88.06 100 GLU A C 1
ATOM 813 O O . GLU A 1 100 ? -2.121 -7.172 -12.759 1.00 88.06 100 GLU A O 1
ATOM 818 N N . ASN A 1 101 ? -0.069 -6.733 -11.997 1.00 84.69 101 ASN A N 1
ATOM 819 C CA . ASN A 1 101 ? 0.436 -8.090 -12.240 1.00 84.69 101 ASN A CA 1
ATOM 820 C C . ASN A 1 101 ? -0.215 -9.165 -11.352 1.00 84.69 101 ASN A C 1
ATOM 822 O O . ASN A 1 101 ? 0.037 -10.346 -11.572 1.00 84.69 101 ASN A O 1
ATOM 826 N N . ALA A 1 102 ? -0.927 -8.756 -10.304 1.00 88.31 102 ALA A N 1
ATOM 827 C CA . ALA A 1 102 ? -1.579 -9.650 -9.359 1.00 88.31 102 ALA A CA 1
ATOM 828 C C . ALA A 1 102 ? -3.091 -9.433 -9.290 1.00 88.31 102 ALA A C 1
ATOM 830 O O . ALA A 1 102 ? -3.737 -10.140 -8.534 1.00 88.31 102 ALA A O 1
ATOM 831 N N . GLU A 1 103 ? -3.633 -8.466 -10.041 1.00 93.06 103 GLU A N 1
ATOM 832 C CA . GLU A 1 103 ? -5.064 -8.132 -10.007 1.00 93.06 103 GLU A CA 1
ATOM 833 C C . GLU A 1 103 ? -5.560 -7.817 -8.583 1.00 93.06 103 GLU A C 1
ATOM 835 O O . GLU A 1 103 ? -6.678 -8.134 -8.194 1.00 93.06 103 GLU A O 1
ATOM 840 N N . LEU A 1 104 ? -4.694 -7.166 -7.798 1.00 94.81 104 LEU A N 1
ATOM 841 C CA . LEU A 1 104 ? -4.955 -6.776 -6.416 1.00 94.81 104 LEU A CA 1
ATOM 842 C C . LEU A 1 104 ? -4.859 -5.269 -6.252 1.00 94.81 104 LEU A C 1
ATOM 844 O O . LEU A 1 104 ? -4.022 -4.608 -6.872 1.00 94.81 104 LEU A O 1
ATOM 848 N N . ILE A 1 105 ? -5.660 -4.740 -5.339 1.00 95.75 105 ILE A N 1
ATOM 849 C CA . ILE A 1 105 ? -5.622 -3.344 -4.930 1.00 95.75 105 ILE A CA 1
ATOM 850 C C . ILE A 1 105 ? -5.049 -3.273 -3.512 1.00 95.75 105 ILE A C 1
ATOM 852 O O . ILE A 1 105 ? -5.509 -3.961 -2.608 1.00 95.75 105 ILE A O 1
ATOM 856 N N . LEU A 1 106 ? -4.029 -2.441 -3.305 1.00 95.88 106 LEU A N 1
ATOM 857 C CA . LEU A 1 106 ? -3.548 -2.074 -1.975 1.00 95.88 106 LEU A CA 1
ATOM 858 C C . LEU A 1 106 ? -4.229 -0.769 -1.563 1.00 95.88 106 LEU A C 1
ATOM 860 O O . LEU A 1 106 ? -4.064 0.252 -2.232 1.00 95.88 106 LEU A O 1
ATOM 864 N N . GLY A 1 107 ? -4.981 -0.791 -0.470 1.00 95.50 107 GLY A N 1
ATOM 865 C CA . GLY A 1 107 ? -5.748 0.359 -0.004 1.00 95.50 107 GLY A CA 1
ATOM 866 C C . GLY A 1 107 ? -5.835 0.415 1.512 1.00 95.50 107 GLY A C 1
ATOM 867 O O . GLY A 1 107 ? -5.147 -0.318 2.225 1.00 95.50 107 GLY A O 1
ATOM 868 N N . THR A 1 108 ? -6.696 1.297 2.004 1.00 94.56 108 THR A N 1
ATOM 869 C CA . THR A 1 108 ? -6.981 1.424 3.429 1.00 94.56 108 THR A CA 1
ATOM 870 C C . THR A 1 108 ? -8.426 1.060 3.744 1.00 94.56 108 THR A C 1
ATOM 872 O O . THR A 1 108 ? -9.334 1.286 2.945 1.00 94.56 108 THR A O 1
ATOM 875 N N . TRP A 1 109 ? -8.633 0.482 4.922 1.00 93.25 109 TRP A N 1
ATOM 876 C CA . TRP A 1 109 ? -9.941 0.115 5.454 1.00 93.25 109 TRP A CA 1
ATOM 877 C C . TRP A 1 109 ? -10.030 0.547 6.916 1.00 93.25 109 TRP A C 1
ATOM 879 O O . TRP A 1 109 ? -9.065 0.384 7.662 1.00 93.25 109 TRP A O 1
ATOM 889 N N . PHE A 1 110 ? -11.162 1.117 7.324 1.00 92.00 110 PHE A N 1
ATOM 890 C CA . PHE A 1 110 ? -11.401 1.512 8.709 1.00 92.00 110 PHE A CA 1
ATOM 891 C C . PHE A 1 110 ? -12.197 0.434 9.439 1.00 92.00 110 PHE A C 1
ATOM 893 O O . PHE A 1 110 ? -13.281 0.067 8.990 1.00 92.00 110 PHE A O 1
ATOM 900 N N . GLY A 1 111 ? -11.684 -0.006 10.584 1.00 89.12 111 GLY A N 1
ATOM 901 C CA . GLY A 1 111 ? -12.412 -0.868 11.503 1.00 89.12 111 GLY A CA 1
ATOM 902 C C . GLY A 1 111 ? -11.514 -1.466 12.580 1.00 89.12 111 GLY A C 1
ATOM 903 O O . GLY A 1 111 ? -10.398 -0.991 12.825 1.00 89.12 111 GLY A O 1
ATOM 904 N N . SER A 1 112 ? -12.018 -2.491 13.261 1.00 86.50 112 SER A N 1
ATOM 905 C CA . SER A 1 112 ? -11.320 -3.135 14.372 1.00 86.50 112 SER A CA 1
ATOM 906 C C . SER A 1 112 ? 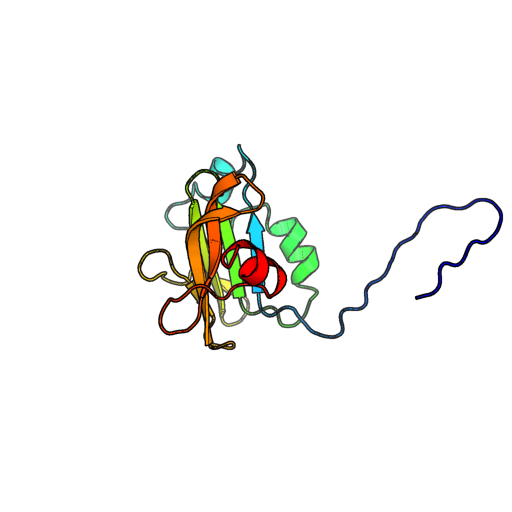-10.496 -4.322 13.889 1.00 86.50 112 SER A C 1
ATOM 908 O O . SER A 1 112 ? -10.991 -5.174 13.162 1.00 86.50 112 SER A O 1
ATOM 910 N N . PHE A 1 113 ? -9.234 -4.390 14.304 1.00 82.25 113 PHE A N 1
ATOM 911 C CA . PHE A 1 113 ? -8.398 -5.574 14.132 1.00 82.25 113 PHE A CA 1
ATOM 912 C C . PHE A 1 113 ? -7.559 -5.777 15.390 1.00 82.25 113 PHE A C 1
ATOM 914 O O . PHE A 1 113 ? -6.916 -4.840 15.873 1.00 82.25 113 PHE A O 1
ATOM 921 N N . ARG A 1 114 ? -7.580 -6.995 15.949 1.00 82.00 114 ARG A N 1
ATOM 922 C CA . ARG A 1 114 ? -6.896 -7.338 17.213 1.00 82.00 114 ARG A CA 1
ATOM 923 C C . ARG A 1 114 ? -7.227 -6.376 18.363 1.00 82.00 114 ARG A C 1
ATOM 925 O O . ARG A 1 114 ? -6.348 -5.986 19.133 1.00 82.00 114 ARG A O 1
ATOM 932 N N . GLY A 1 115 ? -8.492 -5.963 18.452 1.00 84.25 115 GLY A N 1
ATOM 933 C CA . GLY A 1 115 ? -8.987 -5.053 19.492 1.00 84.25 115 GLY A CA 1
ATOM 934 C C . GLY A 1 115 ? -8.555 -3.591 19.337 1.00 84.25 115 GLY A C 1
ATOM 935 O O . GLY A 1 115 ? -8.718 -2.811 20.273 1.00 84.25 115 GLY A O 1
ATOM 936 N N . MET A 1 116 ? -7.998 -3.207 18.186 1.00 84.62 116 MET A N 1
ATOM 937 C CA . MET A 1 116 ? -7.650 -1.824 17.870 1.00 84.62 116 MET A CA 1
ATOM 938 C C . MET A 1 116 ? -8.519 -1.318 16.719 1.00 84.62 116 MET A C 1
ATOM 940 O O . MET A 1 116 ? -8.432 -1.816 15.598 1.00 84.62 116 MET A O 1
ATOM 944 N N . GLU A 1 117 ? -9.328 -0.296 16.984 1.00 91.94 117 GLU A N 1
ATOM 945 C CA . GLU A 1 117 ? -10.108 0.395 15.959 1.00 91.94 117 GLU A CA 1
ATOM 946 C C . GLU A 1 117 ? -9.283 1.527 15.345 1.00 91.94 117 GLU A C 1
ATOM 948 O O . GLU A 1 117 ? -8.861 2.455 16.039 1.00 91.94 117 GLU A O 1
ATOM 953 N N . ARG A 1 118 ? -9.008 1.429 14.042 1.00 92.00 118 ARG A N 1
ATOM 954 C CA . ARG A 1 118 ? -8.300 2.456 13.269 1.00 92.00 118 ARG A CA 1
ATOM 955 C C . ARG A 1 118 ? -8.404 2.176 11.773 1.00 92.00 118 ARG A C 1
ATOM 957 O O . ARG A 1 118 ? -8.987 1.192 11.330 1.00 92.00 118 ARG A O 1
ATOM 964 N N . THR A 1 119 ? -7.768 3.032 10.986 1.00 91.12 119 THR A N 1
ATOM 965 C CA . THR A 1 119 ? -7.494 2.758 9.579 1.00 91.12 119 THR A CA 1
ATOM 966 C C . THR A 1 119 ? -6.302 1.806 9.447 1.00 91.12 119 THR A C 1
ATOM 968 O O . THR A 1 119 ? -5.224 2.052 10.003 1.00 91.12 119 THR A O 1
ATOM 971 N N . TRP A 1 120 ? -6.512 0.728 8.699 1.00 90.88 120 TRP A N 1
ATOM 972 C CA . TRP A 1 120 ? -5.567 -0.349 8.429 1.00 90.88 120 TRP A CA 1
ATOM 973 C C . TRP A 1 120 ? -5.217 -0.408 6.949 1.00 90.88 120 TRP A C 1
ATOM 975 O O . TRP A 1 120 ? -6.060 -0.156 6.091 1.00 90.88 120 TRP A O 1
ATOM 985 N N . LEU A 1 121 ? -3.979 -0.793 6.649 1.00 93.62 121 LEU A N 1
ATOM 986 C CA . LEU A 1 121 ? -3.562 -1.134 5.294 1.00 93.62 121 LEU A CA 1
ATOM 987 C C . LEU A 1 121 ? -4.095 -2.534 4.945 1.00 93.62 121 LEU A C 1
ATOM 989 O O . LEU A 1 121 ? -3.846 -3.481 5.692 1.00 93.62 121 LEU A O 1
ATOM 993 N N . ARG A 1 122 ? -4.813 -2.671 3.826 1.00 93.69 122 ARG A N 1
ATOM 994 C CA . ARG A 1 122 ? -5.468 -3.922 3.410 1.00 93.69 122 ARG A CA 1
ATOM 995 C C . ARG A 1 122 ? -5.284 -4.214 1.926 1.00 93.69 122 ARG A C 1
ATOM 997 O O . ARG A 1 122 ? -5.155 -3.304 1.104 1.00 93.69 122 ARG A O 1
ATOM 1004 N N . TRP A 1 123 ? -5.315 -5.504 1.604 1.00 94.50 123 TRP A N 1
ATOM 1005 C CA . TRP A 1 123 ? -5.506 -5.979 0.240 1.00 94.50 123 TRP A CA 1
ATOM 1006 C C . TRP A 1 123 ? -6.990 -5.996 -0.096 1.00 94.50 123 TRP A C 1
ATOM 1008 O O . TRP A 1 123 ? -7.819 -6.323 0.749 1.00 94.50 123 TRP A O 1
ATOM 1018 N N . MET A 1 124 ? -7.305 -5.638 -1.332 1.00 94.38 124 MET A N 1
ATOM 1019 C CA . MET A 1 124 ? -8.648 -5.643 -1.881 1.00 94.38 124 MET A CA 1
ATOM 1020 C C . MET A 1 124 ? -8.651 -6.347 -3.238 1.00 94.38 124 MET A C 1
ATOM 1022 O O . MET A 1 124 ? -7.643 -6.326 -3.959 1.00 94.38 124 MET A O 1
ATOM 1026 N N . ASN A 1 125 ? -9.781 -6.957 -3.58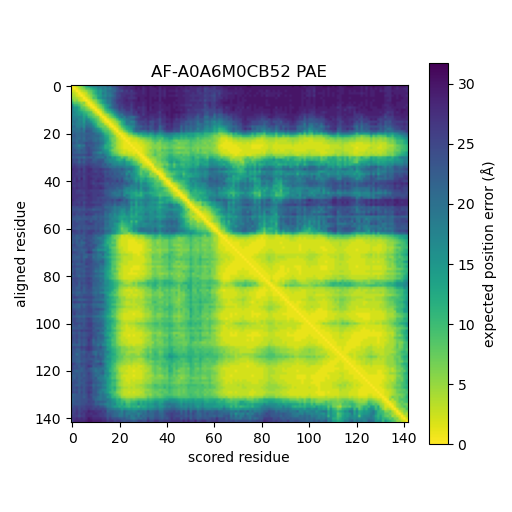8 1.00 94.94 125 ASN A N 1
ATOM 1027 C CA . ASN A 1 125 ? -10.020 -7.463 -4.938 1.00 94.94 125 ASN A CA 1
ATOM 1028 C C . ASN A 1 125 ? -10.242 -6.295 -5.926 1.00 94.94 125 ASN A C 1
ATOM 1030 O O . ASN A 1 125 ? -10.224 -5.121 -5.542 1.00 94.94 125 ASN A O 1
ATOM 1034 N N . LEU A 1 126 ? -10.429 -6.605 -7.213 1.00 94.25 126 LEU A N 1
ATOM 1035 C CA . LEU A 1 126 ? -10.663 -5.583 -8.241 1.00 94.25 126 LEU A CA 1
ATOM 1036 C C . LEU A 1 126 ? -11.997 -4.839 -8.076 1.00 94.25 126 LEU A C 1
ATOM 1038 O O . LEU A 1 126 ? -12.103 -3.703 -8.537 1.00 94.25 126 LEU A O 1
ATOM 1042 N N . ASP A 1 127 ? -12.964 -5.434 -7.377 1.00 94.31 127 ASP A N 1
ATOM 1043 C CA . ASP A 1 127 ? -14.238 -4.801 -7.023 1.00 94.31 127 ASP A CA 1
ATOM 1044 C C . ASP A 1 127 ? -14.094 -3.833 -5.829 1.00 94.31 127 ASP A C 1
ATOM 1046 O O . ASP A 1 127 ? -14.992 -3.046 -5.526 1.00 94.31 127 ASP A O 1
ATOM 1050 N N . GLY A 1 128 ? -12.922 -3.817 -5.182 1.00 91.62 128 GLY A N 1
ATOM 1051 C CA . GLY A 1 128 ? -12.599 -2.928 -4.071 1.00 91.62 128 GLY A CA 1
ATOM 1052 C C . GLY A 1 128 ? -13.045 -3.440 -2.702 1.00 91.62 128 GLY A C 1
ATOM 1053 O O . GLY A 1 128 ? -13.064 -2.653 -1.751 1.00 91.62 128 GLY A O 1
ATOM 1054 N N . GLU A 1 129 ? -13.389 -4.722 -2.603 1.00 93.31 129 GLU A N 1
ATOM 1055 C CA . GLU A 1 129 ? -13.741 -5.413 -1.362 1.00 93.31 129 GLU A CA 1
ATOM 1056 C C . GLU A 1 129 ? -12.477 -5.899 -0.654 1.00 93.31 129 GLU A C 1
ATOM 1058 O O . GLU A 1 129 ? -11.524 -6.332 -1.305 1.00 93.31 129 GLU A O 1
ATOM 1063 N N . VAL A 1 130 ? -12.453 -5.823 0.679 1.00 91.44 130 VAL A N 1
ATOM 1064 C CA . VAL A 1 130 ? -11.309 -6.273 1.483 1.00 91.44 130 VAL A CA 1
ATOM 1065 C C . VAL A 1 130 ? -11.165 -7.787 1.378 1.00 91.44 130 VAL A C 1
ATOM 1067 O O . VAL A 1 130 ? -12.128 -8.525 1.547 1.00 91.44 130 VAL A O 1
ATOM 1070 N N . ILE A 1 131 ? -9.940 -8.238 1.120 1.00 90.62 131 ILE A N 1
ATOM 1071 C CA . ILE A 1 131 ? -9.577 -9.650 1.196 1.00 90.62 131 ILE A CA 1
ATOM 1072 C C . ILE A 1 131 ? -9.141 -9.921 2.630 1.00 90.62 131 ILE A C 1
ATOM 1074 O O . ILE A 1 131 ? -8.083 -9.452 3.064 1.00 90.62 131 ILE A O 1
ATOM 1078 N N . TRP A 1 132 ? -9.971 -10.662 3.349 1.00 84.44 132 TRP A N 1
ATOM 1079 C CA . TRP A 1 132 ? -9.706 -11.092 4.713 1.00 84.44 132 TRP A CA 1
ATOM 1080 C C . TRP A 1 132 ? -8.758 -12.287 4.734 1.00 84.44 132 TRP A C 1
ATOM 1082 O O . TRP A 1 132 ? -8.756 -13.127 3.830 1.00 84.44 132 TRP A O 1
ATOM 1092 N N . MET A 1 133 ? -7.916 -12.362 5.762 1.00 76.50 133 MET A N 1
ATOM 1093 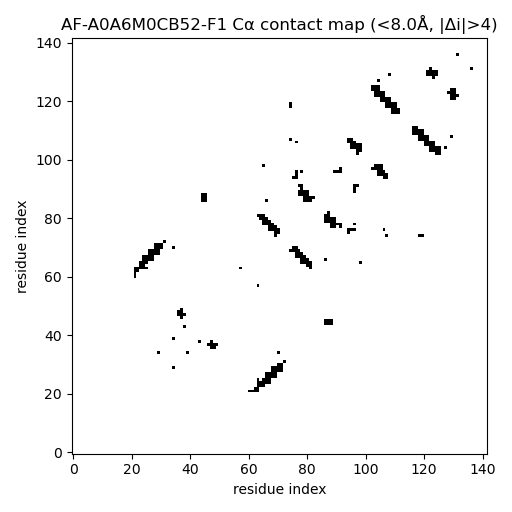C CA . MET A 1 133 ? -7.222 -13.608 6.065 1.00 76.50 133 MET A CA 1
ATOM 1094 C C . MET A 1 133 ? -8.214 -14.591 6.706 1.00 76.50 133 MET A C 1
ATOM 1096 O O . MET A 1 133 ? -9.102 -14.144 7.430 1.00 76.50 133 MET A O 1
ATOM 1100 N N . PRO A 1 134 ? -8.065 -15.914 6.515 1.00 70.56 134 PRO A N 1
ATOM 1101 C CA . PRO A 1 134 ? -8.969 -16.897 7.120 1.00 70.56 134 PRO A CA 1
ATOM 1102 C C . PRO A 1 134 ? -9.107 -16.742 8.641 1.00 70.56 134 PRO A C 1
ATOM 1104 O O . PRO A 1 134 ? -10.182 -16.925 9.196 1.00 70.56 134 PRO A O 1
ATOM 1107 N N . GLU A 1 135 ? -8.027 -16.348 9.319 1.00 68.19 135 GLU A N 1
ATOM 1108 C CA . GLU A 1 135 ? -8.032 -16.098 10.761 1.00 68.19 135 GLU A CA 1
ATOM 1109 C C . GLU A 1 135 ? -8.816 -14.835 11.171 1.00 68.19 135 GLU A C 1
ATOM 1111 O O . GLU A 1 135 ? -9.134 -14.677 12.344 1.00 68.19 135 GLU A O 1
ATOM 1116 N N . GLU A 1 136 ? -9.091 -13.922 10.235 1.00 67.69 136 GLU A N 1
ATOM 1117 C CA . GLU A 1 136 ? -9.874 -12.696 10.448 1.00 67.69 136 GLU A CA 1
ATOM 1118 C C . GLU A 1 136 ? -11.369 -12.922 10.182 1.00 67.69 136 GLU A C 1
ATOM 1120 O O . GLU A 1 136 ? -12.196 -12.354 10.890 1.00 67.69 136 GLU A O 1
ATOM 1125 N N . GLU A 1 137 ? -11.722 -13.787 9.222 1.00 61.84 137 GLU A N 1
ATOM 1126 C CA . GLU A 1 137 ? -13.121 -14.164 8.947 1.00 61.84 137 GLU A CA 1
ATOM 1127 C C . GLU A 1 137 ? -13.777 -14.836 10.167 1.00 61.84 137 GLU A C 1
ATOM 1129 O O . GLU A 1 137 ? -14.927 -14.554 10.495 1.00 61.84 137 GLU A O 1
ATOM 1134 N N . GLU A 1 138 ? -13.024 -15.660 10.907 1.00 54.81 138 GLU A N 1
ATOM 1135 C CA . GLU A 1 138 ? -13.511 -16.309 12.135 1.00 54.81 138 GLU A CA 1
ATOM 1136 C C . GLU A 1 138 ? -13.800 -15.327 13.292 1.00 54.81 138 GLU A C 1
ATOM 1138 O O . GLU A 1 138 ? -14.519 -15.687 14.230 1.00 54.81 138 GLU A O 1
ATOM 1143 N N . GLU A 1 139 ? -13.240 -14.109 13.268 1.00 56.59 139 GLU A N 1
ATOM 1144 C CA . GLU A 1 139 ? -13.495 -13.076 14.285 1.00 56.59 139 GLU A CA 1
ATOM 1145 C C . GLU A 1 139 ? -14.730 -12.212 13.967 1.00 56.59 139 GLU A C 1
ATOM 1147 O O . GLU A 1 139 ? -15.350 -11.719 14.909 1.00 56.59 139 GLU A O 1
ATOM 1152 N N . GLU A 1 140 ? -15.116 -12.041 12.693 1.00 52.47 140 GLU A N 1
ATOM 1153 C CA . GLU A 1 140 ? -16.334 -11.294 12.316 1.00 52.47 140 GLU A CA 1
ATOM 1154 C C . GLU A 1 140 ? -17.623 -12.118 12.480 1.00 52.47 140 GLU A C 1
ATOM 1156 O O . GLU A 1 140 ? -18.656 -11.563 12.856 1.00 52.47 140 GLU A O 1
ATOM 1161 N N . ASP A 1 141 ? -17.573 -13.435 12.262 1.00 49.62 141 ASP A N 1
ATOM 1162 C CA . ASP A 1 141 ? -18.740 -14.333 12.354 1.00 49.62 141 ASP A CA 1
ATOM 1163 C C . ASP A 1 141 ? -19.165 -14.680 13.804 1.00 49.62 141 ASP A C 1
ATOM 1165 O O . ASP A 1 141 ? -19.991 -15.577 14.025 1.00 49.62 141 ASP A O 1
ATOM 1169 N N . ARG A 1 142 ? -18.611 -13.998 14.815 1.00 46.00 142 ARG A N 1
ATOM 1170 C CA . ARG A 1 142 ? -18.775 -14.324 16.241 1.00 46.00 142 ARG A CA 1
ATOM 1171 C C . ARG A 1 142 ? -19.490 -13.240 17.042 1.00 46.00 142 ARG A C 1
ATOM 1173 O O . ARG A 1 142 ? -20.371 -13.629 17.846 1.00 46.00 142 ARG A O 1
#

Foldseek 3Di:
DDDDDDDDDDDDDPPPPPPVDQDQEAEAEDDPPCCCQFPVPVPDQATGPVCVVVVVVCVVVPDHFKYWYAYQVVRAIWIWGDDPNGTGTDDADPRWDQSPVVQKIWHWDFQDDPRDTGIDTFIDHNVRHGDDDPVVVVVVVD

Nearest PDB structures (foldseek):
  6okh-assembly1_B  TM=7.027E-01  e=1.478E-02  Leptospira borgpetersenii serovar Hardjo-bovis str. JB197
  6g2d-assembly1_D  TM=3.376E-01  e=5.841E-01  Homo sapiens
  6s0x-assembly1_v  TM=3.528E-01  e=5.641E+00  Staphylococcus aureus
  1e50-assembly4_H  TM=1.851E-01  e=1.872E+00  Homo sapiens

Radius of gyration: 18.5 Å; Cα contacts (8 Å, |Δi|>4): 176; chains: 1; bounding box: 48×48×40 Å

Mean predicted aligned error: 12.42 Å

pLDDT: mean 70.9, std 20.28, range [29.98, 95.88]

Sequence (142 aa):
MPLLQLPDGWYSGHLTLRQRLAPLIVIEFLFPGEEYSLLSKPNQQQPVVGVQTVKKIYQSVPRVRNYAIFNPTTNEIHGFRLGGDRFQRKELTDGRLLIENAELILGTWFGSFRGMERTWLRWMNLDGEVIWMPEEEEEEDR

Secondary structure (DSSP, 8-state):
-------S-----------SS--SEEEEEPPTT-HHHHS--TT-SS--TTHHHHHHHHTTSTT--EEEEEETTTTEEEEEEEETTEEEEEPPBTTBEEEGGGTEEEEEEEEEETTEEEEEEEEE-TTS-B---HHHHHHH--

Solvent-accessible surface area (backbone atoms only — not comparable to full-atom values): 9102 Å² total; per-residue (Å²): 140,84,88,82,90,80,85,86,88,80,94,75,84,78,78,78,79,77,70,89,64,60,51,75,60,49,77,44,74,54,53,93,82,45,58,67,69,53,59,72,52,95,81,59,52,51,86,40,85,69,42,63,64,50,43,64,63,43,71,73,45,75,69,58,44,32,38,35,41,36,32,79,87,82,69,47,65,47,40,28,34,57,56,94,95,43,58,36,64,47,86,57,61,94,65,25,37,76,41,75,96,72,59,33,26,44,32,72,47,76,47,74,56,98,89,44,75,44,80,38,85,41,48,18,41,83,90,67,48,76,61,71,53,76,82,50,54,66,65,73,82,108